Protein AF-A0A968MJ07-F1 (afdb_monomer)

Mean predicted aligned error: 13.24 Å

Sequence (110 aa):
MKRTLLSLWIAFIFGSLYGQQTGSVIMENIQAPSLTKNIIGEPEFQPLAVYLPPSYFNNPAKKYPVIYFLPGYEDTIAAYTKGYINGYFSKINEFKYNSRPVKGSNYGYC

Solvent-accessible surface area (backbone atoms only — not comparable to full-atom values): 7671 Å² total; per-residue (Å²): 115,75,70,64,55,52,53,56,54,53,56,56,62,65,67,70,75,75,75,80,75,63,58,48,76,49,80,46,73,43,82,38,77,90,28,62,85,37,90,89,61,57,66,39,57,42,78,44,78,46,82,40,59,59,56,50,84,83,36,79,86,64,84,75,91,86,82,89,81,79,75,61,90,93,56,55,73,64,74,78,74,45,87,83,64,88,87,64,84,76,80,68,83,76,72,79,71,78,68,66,77,64,89,80,68,85,74,71,88,126

Nearest PDB structures (foldseek):
  5lks-assembly1_Sa  TM=3.880E-01  e=8.547E+00  Homo sapiens

Foldseek 3Di:
DVVVVVVVVVVVVVVPPPPPQDKDKDKDWDAQVVCVPPPVPDDRTHIDIDIGGSCPVVCVVDDDDDDDDDDDVPDDPCNPRPPPDPPDDDDDPDPPPPPPPPVPPPDDDD

Secondary structure (DSSP, 8-state):
-HHHHHHHHHHHHHHTT------EEEEEEEE-GGGTT-TT---SEEEEEEEE-TTTTT-TT-------PPPPTT--THHHHS--STT-----S---------TT------

Structure (mmCIF, N/CA/C/O backbone):
data_AF-A0A968MJ07-F1
#
_entry.id   AF-A0A968MJ07-F1
#
loop_
_atom_site.group_PDB
_atom_site.id
_atom_site.type_symbol
_atom_site.label_atom_id
_atom_site.label_alt_id
_atom_site.label_comp_id
_atom_site.label_asym_id
_atom_site.label_entity_id
_atom_site.label_seq_id
_atom_site.pdbx_PDB_ins_code
_atom_site.Cartn_x
_atom_site.Cartn_y
_atom_site.Cartn_z
_atom_site.occupancy
_atom_site.B_iso_or_equiv
_atom_site.auth_seq_id
_atom_site.auth_comp_id
_atom_site.auth_asym_id
_atom_site.auth_atom_id
_atom_site.pdbx_PDB_model_num
ATOM 1 N N . MET A 1 1 ? 53.443 8.768 -16.274 1.00 61.53 1 MET A N 1
ATOM 2 C CA . MET A 1 1 ? 52.290 9.697 -16.188 1.00 61.53 1 MET A CA 1
ATOM 3 C C . MET A 1 1 ? 51.086 9.259 -17.030 1.00 61.53 1 MET A C 1
ATOM 5 O O . MET A 1 1 ? 49.981 9.298 -16.520 1.00 61.53 1 MET A O 1
ATOM 9 N N . LYS A 1 2 ? 51.241 8.769 -18.273 1.00 54.44 2 LYS A N 1
ATOM 10 C CA . LYS A 1 2 ? 50.087 8.345 -19.106 1.00 54.44 2 LYS A CA 1
ATOM 11 C C . LYS A 1 2 ? 49.339 7.095 -18.589 1.00 54.44 2 LYS A C 1
ATOM 13 O O . LYS A 1 2 ? 48.127 7.014 -18.715 1.00 54.44 2 LYS A O 1
ATOM 18 N N . ARG A 1 3 ? 50.046 6.145 -17.956 1.00 59.28 3 ARG A N 1
ATOM 19 C CA . ARG A 1 3 ? 49.453 4.900 -17.417 1.00 59.28 3 ARG A CA 1
ATOM 20 C C . ARG A 1 3 ? 48.655 5.115 -16.126 1.00 59.28 3 ARG A C 1
ATOM 22 O O . ARG A 1 3 ? 47.672 4.426 -15.923 1.00 59.28 3 ARG A O 1
ATOM 29 N N . THR A 1 4 ? 49.036 6.090 -15.297 1.00 67.81 4 THR A N 1
ATOM 30 C CA . THR A 1 4 ? 48.316 6.440 -14.058 1.00 67.81 4 THR A CA 1
ATOM 31 C C . THR A 1 4 ? 47.044 7.245 -14.333 1.00 67.81 4 THR A C 1
ATOM 33 O O . THR A 1 4 ? 46.066 7.106 -13.610 1.00 67.81 4 THR A O 1
ATOM 36 N N . LEU A 1 5 ? 47.025 8.033 -15.415 1.00 65.44 5 LEU A N 1
ATOM 37 C CA . LEU A 1 5 ? 45.812 8.696 -15.905 1.00 65.44 5 LEU A CA 1
ATOM 38 C C . LEU A 1 5 ? 44.776 7.691 -16.434 1.00 65.44 5 LEU A C 1
ATOM 40 O O . LEU A 1 5 ? 43.587 7.869 -16.194 1.00 65.44 5 LEU A O 1
ATOM 44 N N . LEU A 1 6 ? 45.213 6.611 -17.092 1.00 69.50 6 LEU A N 1
ATOM 45 C CA . LEU A 1 6 ? 44.311 5.575 -17.612 1.00 69.50 6 LEU A CA 1
ATOM 46 C C . LEU A 1 6 ? 43.588 4.810 -16.487 1.00 69.50 6 LEU A C 1
ATOM 48 O O . LEU A 1 6 ? 42.401 4.516 -16.604 1.00 69.50 6 LEU A O 1
ATOM 52 N N . SER A 1 7 ? 44.273 4.543 -15.370 1.00 72.25 7 SER A N 1
ATOM 53 C CA . SER A 1 7 ? 43.695 3.864 -14.201 1.00 72.25 7 SER A CA 1
ATOM 54 C C . SER A 1 7 ? 42.574 4.668 -13.536 1.00 72.25 7 SER A C 1
ATOM 56 O O . SER A 1 7 ? 41.574 4.096 -13.109 1.00 72.25 7 SER A O 1
ATOM 58 N N . LEU A 1 8 ? 42.725 5.996 -13.466 1.00 72.50 8 LEU A N 1
ATOM 59 C CA . LEU A 1 8 ? 41.722 6.896 -12.886 1.00 72.50 8 LEU A CA 1
ATOM 60 C C . LEU A 1 8 ? 40.452 6.971 -13.741 1.00 72.50 8 LEU A C 1
ATOM 62 O O . LEU A 1 8 ? 39.351 6.994 -13.199 1.00 72.50 8 LEU A O 1
ATOM 66 N N . TRP A 1 9 ? 40.591 6.931 -15.067 1.00 72.06 9 TRP A N 1
ATOM 67 C CA . TRP A 1 9 ? 39.450 6.873 -15.983 1.00 72.06 9 TRP A CA 1
ATOM 68 C C . TRP A 1 9 ? 38.671 5.559 -15.872 1.00 72.06 9 TRP A C 1
ATOM 70 O O . TRP A 1 9 ? 37.443 5.575 -15.854 1.00 72.06 9 TRP A O 1
ATOM 80 N N . ILE A 1 10 ? 39.366 4.428 -15.728 1.00 75.69 10 ILE A N 1
ATOM 81 C CA . ILE A 1 10 ? 38.719 3.123 -15.529 1.00 75.69 10 ILE A CA 1
ATOM 82 C C . ILE A 1 10 ? 37.944 3.106 -14.201 1.00 75.69 10 ILE A C 1
ATOM 84 O O . ILE A 1 10 ? 36.776 2.727 -14.186 1.00 75.69 10 ILE A O 1
ATOM 88 N N . ALA A 1 11 ? 38.532 3.588 -13.101 1.00 73.00 11 ALA A N 1
ATOM 89 C CA . ALA A 1 11 ? 37.850 3.642 -11.803 1.00 73.00 11 ALA A CA 1
ATOM 90 C C . ALA A 1 11 ? 36.590 4.533 -11.815 1.00 73.00 11 ALA A C 1
ATOM 92 O O . ALA A 1 11 ? 35.597 4.202 -11.169 1.00 73.00 11 ALA A O 1
ATOM 93 N N . PHE A 1 12 ? 36.601 5.626 -12.585 1.00 68.75 12 PHE A N 1
ATOM 94 C CA . PHE A 1 12 ? 35.445 6.514 -12.721 1.00 6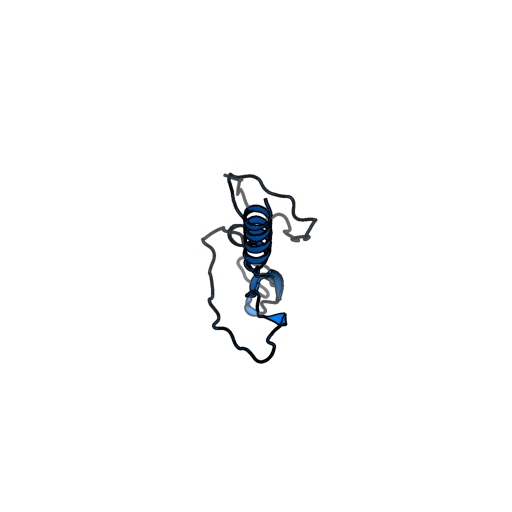8.75 12 PHE A CA 1
ATOM 95 C C . PHE A 1 12 ? 34.292 5.865 -13.508 1.00 68.75 12 PHE A C 1
ATOM 97 O O . PHE A 1 12 ? 33.133 6.017 -13.133 1.00 68.75 12 PHE A O 1
ATOM 104 N N . ILE A 1 13 ? 34.597 5.076 -14.545 1.00 68.31 13 ILE A N 1
ATOM 105 C CA . ILE A 1 13 ? 33.589 4.371 -15.359 1.00 68.31 13 ILE A CA 1
ATOM 106 C C . ILE A 1 13 ? 32.910 3.238 -14.566 1.00 68.31 13 ILE A C 1
ATOM 108 O O . ILE A 1 13 ? 31.705 3.027 -14.700 1.00 68.31 13 ILE A O 1
ATOM 112 N N . PHE A 1 14 ? 33.646 2.531 -13.703 1.00 62.06 14 PHE A N 1
ATOM 113 C CA . PHE A 1 14 ? 33.083 1.441 -12.892 1.00 62.06 14 PHE A CA 1
ATOM 114 C C . PHE A 1 14 ? 32.226 1.920 -11.705 1.00 62.06 14 PHE A C 1
ATOM 116 O O . PHE A 1 14 ? 31.356 1.178 -11.250 1.00 62.06 14 PHE A O 1
ATOM 123 N N . GLY A 1 15 ? 32.423 3.150 -11.215 1.00 61.47 15 GLY A N 1
ATOM 124 C CA . GLY A 1 15 ? 31.653 3.696 -10.090 1.00 61.47 15 GLY A CA 1
ATOM 125 C C . GLY A 1 15 ? 30.200 4.060 -10.422 1.00 61.47 15 GLY A C 1
ATOM 126 O O . GLY A 1 15 ? 29.365 4.119 -9.524 1.00 61.47 15 GLY A O 1
ATOM 127 N N . SER A 1 16 ? 29.868 4.280 -11.698 1.00 59.34 16 SER A N 1
ATOM 128 C CA . SER A 1 16 ? 28.549 4.790 -12.111 1.00 59.34 16 SER A CA 1
ATOM 129 C C . SER A 1 16 ? 27.485 3.713 -12.368 1.00 59.34 16 SER A C 1
ATOM 131 O O . SER A 1 16 ? 26.340 4.058 -12.645 1.00 59.34 16 SER A O 1
ATOM 133 N N . LEU A 1 17 ? 27.826 2.421 -12.289 1.00 58.56 17 LEU A N 1
ATOM 134 C CA . LEU A 1 17 ? 26.930 1.328 -12.709 1.00 58.56 17 LEU A CA 1
ATOM 135 C C . LEU A 1 17 ? 26.111 0.680 -11.584 1.00 58.56 17 LEU A C 1
ATOM 137 O O . LEU A 1 17 ? 25.284 -0.186 -11.859 1.00 58.56 17 LEU A O 1
ATOM 141 N N . TYR A 1 18 ? 26.267 1.122 -10.337 1.00 60.34 18 TYR A N 1
ATOM 142 C CA . TYR A 1 18 ? 25.515 0.587 -9.197 1.00 60.34 18 TYR A CA 1
ATOM 143 C C . TYR A 1 18 ? 24.531 1.614 -8.632 1.00 60.34 18 TYR A C 1
ATOM 145 O O . TYR A 1 18 ? 24.551 1.943 -7.449 1.00 60.34 18 TYR A O 1
ATOM 153 N N . GLY A 1 19 ? 23.646 2.135 -9.483 1.00 61.84 19 GLY A N 1
ATOM 154 C CA . GLY A 1 19 ? 22.452 2.826 -9.003 1.00 61.84 19 GLY A CA 1
ATOM 155 C C . GLY A 1 19 ? 21.481 1.802 -8.416 1.00 61.84 19 GLY A C 1
ATOM 156 O O . GLY A 1 19 ? 20.867 1.040 -9.162 1.00 61.84 19 GLY A O 1
ATOM 157 N N . GLN A 1 20 ? 21.344 1.754 -7.090 1.00 66.62 20 GLN A N 1
ATOM 158 C CA . GLN A 1 20 ? 20.357 0.891 -6.445 1.00 66.62 20 GLN A CA 1
ATOM 159 C C . GLN A 1 20 ? 18.958 1.418 -6.787 1.00 66.62 20 GLN A C 1
ATOM 161 O O . GLN A 1 20 ? 18.562 2.491 -6.338 1.00 66.62 20 GLN A O 1
ATOM 166 N N . GLN A 1 21 ? 18.219 0.693 -7.630 1.00 73.88 21 GLN A N 1
ATOM 167 C CA . GLN A 1 21 ? 16.844 1.061 -7.948 1.00 73.88 21 GLN A CA 1
ATOM 168 C C . GLN A 1 21 ? 15.993 0.892 -6.685 1.00 73.88 21 GLN A C 1
ATOM 170 O O . GLN A 1 21 ? 15.960 -0.189 -6.093 1.00 73.88 21 GLN A O 1
ATOM 175 N N . THR A 1 22 ? 15.319 1.956 -6.257 1.00 82.56 22 THR A N 1
ATOM 176 C CA . THR A 1 22 ? 14.454 1.944 -5.076 1.00 82.56 22 THR A CA 1
ATOM 177 C C . THR A 1 22 ? 13.016 1.632 -5.473 1.00 82.56 22 THR A C 1
ATOM 179 O O . THR A 1 22 ? 12.530 2.049 -6.523 1.00 82.56 22 THR A O 1
ATOM 182 N N . GLY A 1 23 ? 12.336 0.837 -4.647 1.00 85.94 23 GLY A N 1
ATOM 183 C CA . GLY A 1 23 ? 10.897 0.637 -4.794 1.00 85.94 23 GLY A CA 1
ATOM 184 C C . GLY A 1 23 ? 10.125 1.866 -4.323 1.00 85.94 23 GLY A C 1
ATOM 185 O O . GLY A 1 23 ? 10.699 2.811 -3.781 1.00 85.94 23 GLY A O 1
ATOM 186 N N . SER A 1 24 ? 8.814 1.853 -4.512 1.00 86.06 24 SER A N 1
ATOM 187 C CA . SER A 1 24 ? 7.923 2.935 -4.080 1.00 86.06 24 SER A CA 1
ATOM 188 C C . SER A 1 24 ? 6.848 2.386 -3.155 1.00 86.06 24 SER A C 1
ATOM 190 O O . SER A 1 24 ? 6.416 1.255 -3.330 1.00 86.06 24 SER A O 1
ATOM 192 N N . VAL A 1 25 ? 6.401 3.174 -2.181 1.00 86.38 25 VAL A N 1
ATOM 193 C CA . VAL A 1 25 ? 5.244 2.831 -1.345 1.00 86.38 25 VAL A CA 1
ATOM 194 C C . VAL A 1 25 ? 4.107 3.773 -1.704 1.00 86.38 25 VAL A C 1
ATOM 196 O O . VAL A 1 25 ? 4.291 4.990 -1.683 1.00 86.38 25 VAL A O 1
ATOM 199 N N . ILE A 1 26 ? 2.948 3.211 -2.031 1.00 85.31 26 ILE A N 1
ATOM 200 C CA . ILE A 1 26 ? 1.702 3.963 -2.195 1.00 85.31 26 ILE A CA 1
ATOM 201 C C . ILE A 1 26 ? 0.835 3.781 -0.951 1.00 85.31 26 ILE A C 1
ATOM 203 O O . ILE A 1 26 ? 0.811 2.699 -0.363 1.00 85.31 26 ILE A O 1
ATOM 207 N N . MET A 1 27 ? 0.152 4.851 -0.553 1.00 82.94 27 MET A N 1
ATOM 208 C CA . MET A 1 27 ? -0.790 4.870 0.563 1.00 82.94 27 MET A CA 1
ATOM 209 C C . MET A 1 27 ? -2.180 5.141 0.004 1.00 82.94 27 MET A C 1
ATOM 211 O O . MET A 1 27 ? -2.388 6.16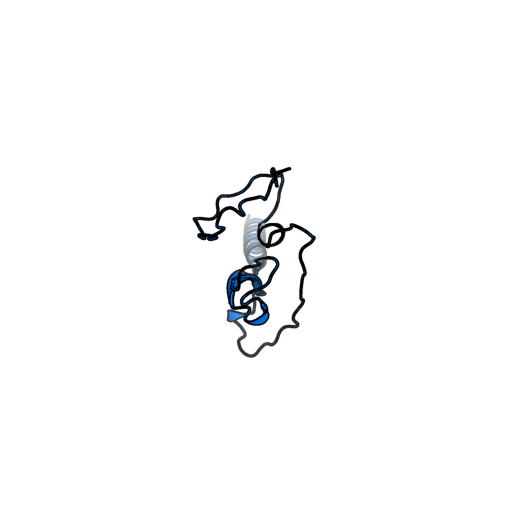0 -0.648 1.00 82.94 27 MET A O 1
ATOM 215 N N . GLU A 1 28 ? -3.114 4.246 0.284 1.00 83.56 28 GLU A N 1
ATOM 216 C CA . GLU A 1 28 ? -4.500 4.323 -0.161 1.00 83.56 28 GLU A CA 1
ATOM 217 C C . GLU A 1 28 ? -5.442 4.282 1.039 1.00 83.56 28 GLU A C 1
ATOM 219 O O . GLU A 1 28 ? -5.092 3.783 2.109 1.00 83.56 28 GLU A O 1
ATOM 224 N N . ASN A 1 29 ? -6.652 4.801 0.861 1.00 85.12 29 ASN A N 1
ATOM 225 C CA . ASN A 1 29 ? -7.732 4.644 1.827 1.00 85.12 29 ASN A CA 1
ATOM 226 C C . ASN A 1 29 ? -8.886 3.921 1.134 1.00 85.12 29 ASN A C 1
ATOM 228 O O . ASN A 1 29 ? -9.621 4.522 0.348 1.00 85.12 29 ASN A O 1
ATOM 232 N N . ILE A 1 30 ? -8.999 2.618 1.373 1.00 90.88 30 ILE A N 1
ATOM 233 C CA . ILE A 1 30 ? -9.921 1.743 0.650 1.00 90.88 30 ILE A CA 1
ATOM 234 C C . ILE A 1 30 ? -11.267 1.672 1.365 1.00 90.88 30 ILE A C 1
ATOM 236 O O . ILE A 1 30 ? -11.328 1.611 2.591 1.00 90.88 30 ILE A O 1
ATOM 240 N N . GLN A 1 31 ? -12.360 1.648 0.604 1.00 94.12 31 GLN A N 1
ATOM 241 C CA . GLN A 1 31 ? -13.668 1.348 1.177 1.00 94.12 31 GLN A CA 1
ATOM 242 C C . GLN A 1 31 ? -13.727 -0.137 1.558 1.00 94.12 31 GLN A C 1
ATOM 244 O O . GLN A 1 31 ? -13.403 -1.011 0.753 1.00 94.12 31 GLN A O 1
ATOM 249 N N . ALA A 1 32 ? -14.183 -0.415 2.774 1.00 93.88 32 ALA A N 1
ATOM 250 C CA . ALA A 1 32 ? -14.414 -1.734 3.341 1.00 93.88 32 ALA A CA 1
ATOM 251 C C . ALA A 1 32 ? -15.911 -1.881 3.683 1.00 93.88 32 ALA A C 1
ATOM 253 O O . ALA A 1 32 ? -16.303 -1.696 4.837 1.00 93.88 32 ALA A O 1
ATOM 254 N N . PRO A 1 33 ? -16.770 -2.239 2.705 1.00 93.94 33 PRO A N 1
ATOM 255 C CA . PRO A 1 33 ? -18.223 -2.326 2.904 1.00 93.94 33 PRO A CA 1
ATOM 256 C C . PRO A 1 33 ? -18.648 -3.295 4.015 1.00 93.94 33 PRO A C 1
ATOM 258 O O . PRO A 1 33 ? -19.711 -3.152 4.610 1.00 93.94 33 PRO A O 1
ATOM 261 N N . SER A 1 34 ? -17.809 -4.283 4.336 1.00 94.50 34 SER A N 1
ATOM 262 C CA . SER A 1 34 ? -18.042 -5.205 5.451 1.00 94.50 34 SER A CA 1
ATOM 263 C C . SER A 1 34 ? -18.010 -4.530 6.827 1.00 94.50 34 SER A C 1
ATOM 265 O O . SER A 1 34 ? -18.473 -5.124 7.795 1.00 94.50 34 SER A O 1
ATOM 267 N N . LEU A 1 35 ? -17.462 -3.314 6.931 1.00 93.50 35 LEU A N 1
ATOM 268 C CA . LEU A 1 35 ? -17.398 -2.531 8.168 1.00 93.50 35 LEU A CA 1
ATOM 269 C C . LEU A 1 35 ? -18.551 -1.526 8.303 1.00 93.50 35 LEU A C 1
ATOM 271 O O . LEU A 1 35 ? -18.647 -0.832 9.318 1.00 93.50 35 LEU A O 1
ATOM 275 N N . THR A 1 36 ? -19.459 -1.448 7.325 1.00 93.25 36 THR A N 1
ATOM 276 C CA . THR A 1 36 ? -20.631 -0.573 7.416 1.00 93.25 36 THR A CA 1
ATOM 277 C C . THR A 1 36 ? -21.455 -0.921 8.658 1.00 93.25 36 THR A C 1
ATOM 279 O O . THR A 1 36 ? -21.924 -2.046 8.818 1.00 93.25 36 THR A O 1
ATOM 282 N N . LYS A 1 37 ? -21.663 0.072 9.535 1.00 90.56 37 LYS A N 1
ATOM 283 C CA . LYS A 1 37 ? -22.375 -0.078 10.821 1.00 90.56 37 LYS A CA 1
ATOM 284 C C . LYS A 1 37 ? -21.754 -1.132 11.752 1.00 90.56 37 LYS A C 1
ATOM 286 O O . LYS A 1 37 ? -22.475 -1.753 12.533 1.00 90.56 37 LYS A O 1
ATOM 291 N N . ASN A 1 38 ? -20.434 -1.319 11.696 1.00 88.62 38 ASN A N 1
ATOM 292 C CA . ASN A 1 38 ? -19.737 -2.155 12.667 1.00 88.62 38 ASN A CA 1
ATOM 293 C C . ASN A 1 38 ? -20.023 -1.674 14.106 1.00 88.62 38 ASN A C 1
ATOM 295 O O . ASN A 1 38 ? -19.873 -0.493 14.416 1.00 88.62 38 ASN A O 1
ATOM 299 N N . ILE A 1 39 ? -20.398 -2.604 14.988 1.00 93.38 39 ILE A N 1
ATOM 300 C CA . ILE A 1 39 ? -20.773 -2.349 16.390 1.00 93.38 39 ILE A CA 1
ATOM 301 C C . ILE A 1 39 ? -19.590 -1.785 17.191 1.00 93.38 39 ILE A C 1
ATOM 303 O O . ILE A 1 39 ? -19.787 -0.980 18.097 1.00 93.38 39 ILE A O 1
ATOM 307 N N . ILE A 1 40 ? -18.364 -2.174 16.831 1.00 90.62 40 ILE A N 1
ATOM 308 C CA . ILE A 1 40 ? -17.127 -1.693 17.469 1.00 90.62 40 ILE A CA 1
ATOM 309 C C . ILE A 1 40 ? -16.796 -0.254 17.027 1.00 90.62 40 ILE A C 1
ATOM 311 O O . ILE A 1 40 ? -16.033 0.444 17.687 1.00 90.62 40 ILE A O 1
ATOM 315 N N . GLY A 1 41 ? -17.415 0.228 15.944 1.00 87.38 41 GLY A N 1
ATOM 316 C CA . GLY A 1 41 ? -17.207 1.581 15.434 1.00 87.38 41 GLY A CA 1
ATOM 317 C C . GLY A 1 41 ? -15.989 1.735 14.525 1.00 87.38 41 GLY A C 1
ATOM 318 O O . GLY A 1 41 ? -15.578 2.869 14.279 1.00 87.38 41 GLY A O 1
ATOM 319 N N . GLU A 1 42 ? -15.430 0.634 14.007 1.00 87.62 42 GLU A N 1
ATOM 320 C CA . GLU A 1 42 ? -14.351 0.722 13.016 1.00 87.62 42 GLU A CA 1
ATOM 321 C C . GLU A 1 42 ? -14.799 1.506 11.775 1.00 87.62 42 GLU A C 1
ATOM 323 O O . GLU A 1 42 ? -15.921 1.302 11.293 1.00 87.62 42 GLU A O 1
ATOM 328 N N . PRO A 1 43 ? -13.942 2.384 11.227 1.00 87.06 43 PRO A N 1
ATOM 329 C CA . PRO A 1 43 ? -14.272 3.145 10.033 1.00 87.06 43 PRO A CA 1
ATOM 330 C C . PRO A 1 43 ? -14.571 2.251 8.821 1.00 87.06 43 PRO A C 1
ATOM 332 O O . PRO A 1 43 ? -13.891 1.259 8.574 1.00 87.06 43 PRO A O 1
ATOM 335 N N . GLU A 1 44 ? -15.536 2.656 7.992 1.00 91.50 44 GLU A N 1
ATOM 336 C CA . GLU A 1 44 ? -15.808 1.990 6.706 1.00 91.50 44 GLU A CA 1
ATOM 337 C C . GLU A 1 44 ? -14.666 2.183 5.695 1.00 91.50 44 GLU A C 1
ATOM 339 O O . GLU A 1 44 ? -14.564 1.439 4.731 1.00 91.50 44 GLU A O 1
ATOM 344 N N . PHE A 1 45 ? -13.784 3.159 5.908 1.00 88.69 45 PHE A N 1
ATOM 345 C CA . PHE A 1 45 ? -12.596 3.358 5.086 1.00 88.69 45 PHE A CA 1
ATOM 346 C C . PHE A 1 45 ? -11.351 2.970 5.868 1.00 88.69 45 PHE A C 1
ATOM 348 O O . PHE A 1 45 ? -11.120 3.496 6.957 1.00 88.69 45 PHE A O 1
ATOM 355 N N . GLN A 1 46 ? -10.567 2.062 5.303 1.00 88.50 46 GLN A N 1
ATOM 356 C CA . GLN A 1 46 ? -9.389 1.495 5.938 1.00 88.50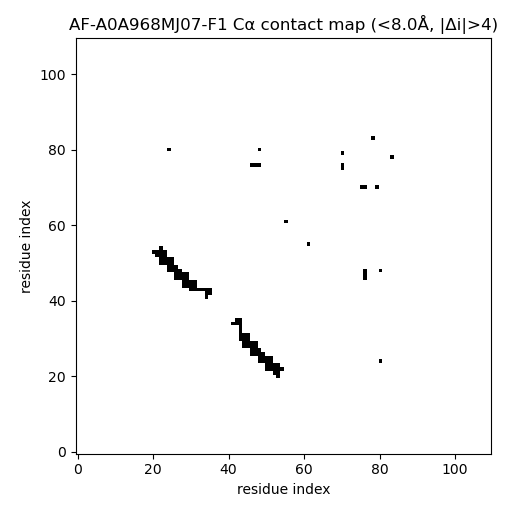 46 GLN A CA 1
ATOM 357 C C . GLN A 1 46 ? -8.129 1.931 5.186 1.00 88.50 46 GLN A C 1
ATOM 359 O O . GLN A 1 46 ? -8.087 1.840 3.954 1.00 88.50 46 GLN A O 1
ATOM 364 N N . PRO A 1 47 ? -7.088 2.396 5.891 1.00 85.25 47 PRO A N 1
ATOM 365 C CA . PRO A 1 47 ? -5.835 2.735 5.243 1.00 85.25 47 PRO A CA 1
ATOM 366 C C . PRO A 1 47 ? -5.138 1.457 4.740 1.00 85.25 47 PRO A C 1
ATOM 368 O O . PRO A 1 47 ? -5.253 0.390 5.340 1.00 85.25 47 PRO A O 1
ATOM 371 N N . LEU A 1 48 ? -4.398 1.564 3.639 1.00 86.75 48 LEU A N 1
ATOM 372 C CA . LEU A 1 48 ? -3.632 0.481 3.024 1.00 86.75 48 LEU A CA 1
ATOM 373 C C . LEU A 1 48 ? -2.299 1.030 2.510 1.00 86.75 48 LEU A C 1
ATOM 375 O O . LEU A 1 48 ? -2.264 2.077 1.870 1.00 86.75 48 LEU A O 1
ATOM 379 N N . ALA A 1 49 ? -1.211 0.298 2.738 1.00 87.75 49 ALA A N 1
ATOM 380 C CA . ALA A 1 49 ? 0.062 0.546 2.074 1.00 87.75 49 ALA A CA 1
ATOM 381 C C . ALA A 1 49 ? 0.390 -0.568 1.090 1.00 87.75 49 ALA A C 1
ATOM 383 O O . ALA A 1 49 ? 0.229 -1.747 1.409 1.00 87.75 49 ALA A O 1
ATOM 384 N N . VAL A 1 50 ? 0.919 -0.200 -0.075 1.00 91.94 50 VAL A N 1
ATOM 385 C CA . VAL A 1 50 ? 1.401 -1.161 -1.071 1.00 91.94 50 VAL A CA 1
ATOM 386 C C . VAL A 1 50 ? 2.817 -0.788 -1.486 1.00 91.94 50 VAL A C 1
ATOM 388 O O . VAL A 1 50 ? 3.064 0.304 -1.994 1.00 91.94 50 VAL A O 1
ATOM 391 N N . TYR A 1 51 ? 3.756 -1.710 -1.280 1.00 92.00 51 TYR A N 1
ATOM 392 C CA . TYR A 1 51 ? 5.101 -1.599 -1.831 1.00 92.00 51 TYR A CA 1
ATOM 393 C C . TYR A 1 51 ? 5.119 -2.079 -3.285 1.00 92.00 51 TYR A C 1
ATOM 395 O O . TYR A 1 51 ? 4.685 -3.187 -3.600 1.00 92.00 51 TYR A O 1
ATOM 403 N N . LEU A 1 52 ? 5.676 -1.252 -4.161 1.00 92.88 52 LEU A N 1
ATOM 404 C CA . LEU A 1 52 ? 5.889 -1.522 -5.571 1.00 92.88 52 LEU A CA 1
ATOM 405 C C . LEU A 1 52 ? 7.392 -1.700 -5.819 1.00 92.88 52 LEU A C 1
ATOM 407 O O . LEU A 1 52 ? 8.177 -0.798 -5.504 1.00 92.88 52 LEU A O 1
ATOM 411 N N . PRO A 1 53 ? 7.827 -2.835 -6.393 1.00 93.06 53 PRO A N 1
ATOM 412 C CA . PRO A 1 53 ? 9.233 -3.042 -6.702 1.00 93.06 53 PRO A CA 1
ATOM 413 C C . PRO A 1 53 ? 9.709 -2.04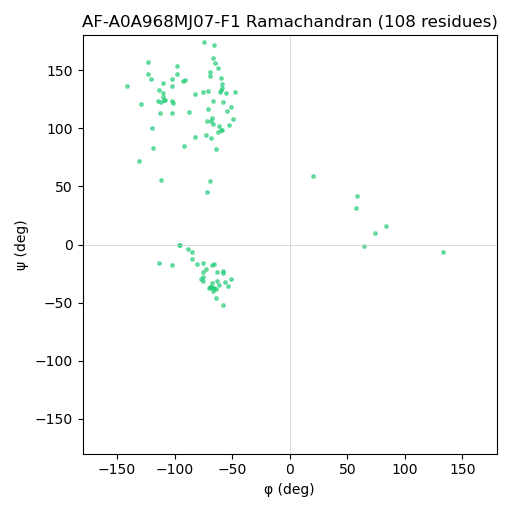1 -7.768 1.00 93.06 53 PRO A C 1
ATOM 415 O O . PRO A 1 53 ? 8.908 -1.605 -8.597 1.00 93.06 53 PRO A O 1
ATOM 418 N N . PRO A 1 54 ? 11.018 -1.738 -7.846 1.00 91.88 54 PRO A N 1
ATOM 419 C CA . PRO A 1 54 ? 11.536 -0.698 -8.746 1.00 91.88 54 PRO A CA 1
ATOM 420 C C . PRO A 1 54 ? 11.211 -0.912 -10.234 1.00 91.88 54 PRO A C 1
ATOM 422 O O . PRO A 1 54 ? 11.186 0.019 -11.032 1.00 91.88 54 PRO A O 1
ATOM 425 N N . SER A 1 55 ? 10.944 -2.161 -10.621 1.00 93.06 55 SER A N 1
ATOM 426 C CA . SER A 1 55 ? 10.611 -2.541 -11.994 1.00 93.06 55 SER A CA 1
ATOM 427 C C . SER A 1 55 ? 9.129 -2.378 -12.361 1.00 93.06 55 SER A C 1
ATOM 429 O O . SER A 1 55 ? 8.813 -2.562 -13.537 1.00 93.06 55 SER A O 1
ATOM 431 N N . TYR A 1 56 ? 8.250 -2.048 -11.402 1.00 94.62 56 TYR A N 1
ATOM 432 C CA . TYR A 1 56 ? 6.787 -2.119 -11.539 1.00 94.62 56 TYR A CA 1
ATOM 433 C C . TYR A 1 56 ? 6.248 -1.277 -12.703 1.00 94.62 56 TYR A C 1
ATOM 435 O O . TYR A 1 56 ? 5.557 -1.802 -13.571 1.00 94.62 56 TYR A O 1
ATOM 443 N N . PHE A 1 57 ? 6.620 0.004 -12.777 1.00 92.19 57 PHE A N 1
ATOM 444 C CA . PHE A 1 57 ? 6.141 0.905 -13.834 1.00 92.19 57 PHE A CA 1
ATOM 445 C C . PHE A 1 57 ? 6.817 0.666 -15.190 1.00 92.19 57 PHE A C 1
ATOM 447 O O . PHE A 1 57 ? 6.209 0.885 -16.233 1.00 92.19 57 PHE A O 1
ATOM 454 N N . ASN A 1 58 ? 8.058 0.174 -15.184 1.00 92.94 58 ASN A N 1
ATOM 455 C CA . ASN A 1 58 ? 8.852 -0.010 -16.401 1.00 92.94 58 ASN A CA 1
ATOM 456 C C . ASN A 1 58 ? 8.565 -1.341 -17.113 1.00 92.94 58 ASN A C 1
ATOM 458 O O . ASN A 1 58 ? 8.991 -1.526 -18.248 1.00 92.94 58 ASN A O 1
ATOM 462 N N . ASN A 1 59 ? 7.865 -2.278 -16.463 1.00 94.56 59 ASN A N 1
ATOM 463 C CA . ASN A 1 59 ? 7.544 -3.590 -17.026 1.00 94.56 59 ASN A CA 1
ATOM 464 C C . ASN A 1 59 ? 6.049 -3.915 -16.852 1.00 94.56 59 ASN A C 1
ATOM 466 O O . ASN A 1 59 ? 5.712 -4.806 -16.073 1.00 94.56 59 ASN A O 1
ATOM 470 N N . PRO A 1 60 ? 5.137 -3.253 -17.590 1.00 93.25 60 PRO A N 1
ATOM 471 C CA . PRO A 1 60 ? 3.689 -3.375 -17.372 1.00 93.25 60 PRO A CA 1
ATOM 472 C C . PRO A 1 60 ? 3.128 -4.790 -17.607 1.00 93.25 60 PRO A C 1
ATOM 474 O O . PRO A 1 60 ? 2.095 -5.153 -17.049 1.00 93.25 60 PRO A O 1
ATOM 477 N N . ALA A 1 61 ? 3.809 -5.616 -18.409 1.00 97.00 61 ALA A N 1
ATOM 478 C CA . ALA A 1 61 ? 3.431 -7.014 -18.632 1.00 97.00 61 ALA A CA 1
ATOM 479 C C . ALA A 1 61 ? 3.889 -7.958 -17.503 1.00 97.00 61 ALA A C 1
ATOM 481 O O . ALA A 1 61 ? 3.394 -9.083 -17.397 1.00 97.00 61 ALA A O 1
ATOM 482 N N . LYS A 1 62 ? 4.836 -7.530 -16.658 1.00 97.12 62 LYS A N 1
ATOM 483 C CA . LYS A 1 62 ? 5.392 -8.363 -15.591 1.00 97.12 62 LYS A CA 1
ATOM 484 C C . LYS A 1 62 ? 4.395 -8.471 -14.438 1.00 97.12 62 LYS A C 1
ATOM 486 O O . LYS A 1 62 ? 3.864 -7.476 -13.955 1.00 97.12 62 LYS A O 1
ATOM 491 N N . LYS A 1 63 ? 4.156 -9.69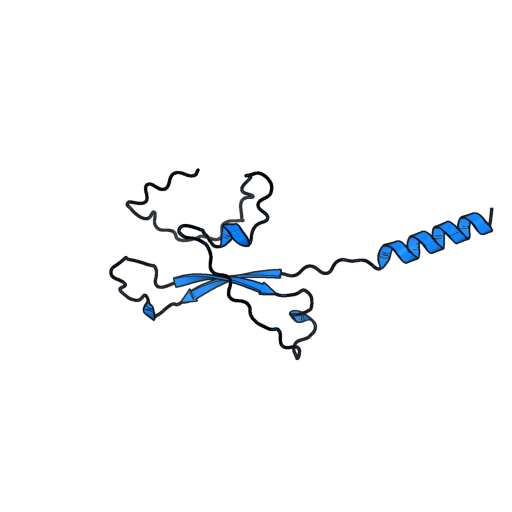9 -13.979 1.00 97.38 63 LYS A N 1
ATOM 492 C CA . LYS A 1 63 ? 3.375 -9.985 -12.770 1.00 97.38 63 LYS A CA 1
ATOM 493 C C . LYS A 1 63 ? 4.318 -10.222 -11.596 1.00 97.38 63 LYS A C 1
ATOM 495 O O . LYS A 1 63 ? 5.411 -10.759 -11.772 1.00 97.38 63 LYS A O 1
ATOM 500 N N . TYR A 1 64 ? 3.882 -9.817 -10.411 1.00 96.88 64 TYR A N 1
ATOM 501 C CA . TYR A 1 64 ? 4.629 -9.962 -9.167 1.00 96.88 64 TYR A CA 1
ATOM 502 C C . TYR A 1 64 ? 3.804 -10.805 -8.188 1.00 96.88 64 TYR A C 1
ATOM 504 O O . TYR A 1 64 ? 2.578 -10.665 -8.177 1.00 96.88 64 TYR A O 1
ATOM 512 N N . PRO A 1 65 ? 4.430 -11.681 -7.383 1.00 97.69 65 PRO A N 1
ATOM 513 C CA . PRO A 1 65 ? 3.739 -12.303 -6.261 1.00 97.69 65 PRO A CA 1
ATOM 514 C C . PRO A 1 65 ? 3.311 -11.230 -5.252 1.00 97.69 65 PRO A C 1
ATOM 516 O O . PRO A 1 65 ? 3.963 -10.191 -5.126 1.00 97.69 65 PRO A O 1
ATOM 519 N N . VAL A 1 66 ? 2.228 -11.497 -4.525 1.00 97.12 66 VAL A N 1
ATOM 520 C CA . VAL A 1 66 ? 1.691 -10.591 -3.504 1.00 97.12 66 VAL A CA 1
ATOM 521 C C . VAL A 1 66 ? 1.915 -11.208 -2.132 1.00 97.12 66 VAL A C 1
ATOM 523 O O . VAL A 1 66 ? 1.579 -12.369 -1.907 1.00 97.12 66 VAL A O 1
ATOM 526 N N . ILE A 1 67 ? 2.477 -10.418 -1.220 1.00 95.19 67 ILE A N 1
ATOM 527 C CA . ILE A 1 67 ? 2.637 -10.776 0.188 1.00 95.19 67 ILE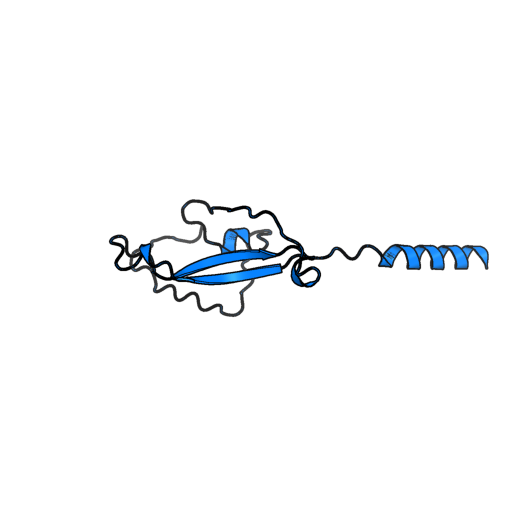 A CA 1
ATOM 528 C C . ILE A 1 67 ? 1.709 -9.868 0.988 1.00 95.19 67 ILE A C 1
ATOM 530 O O . ILE A 1 67 ? 1.828 -8.646 0.917 1.00 95.19 67 ILE A O 1
ATOM 534 N N . TYR A 1 68 ? 0.801 -10.470 1.752 1.00 94.69 68 TYR A N 1
ATOM 535 C CA . TYR A 1 68 ? -0.017 -9.749 2.719 1.00 94.69 68 TYR A CA 1
ATOM 536 C C . TYR A 1 68 ? 0.736 -9.675 4.039 1.00 94.69 68 TYR A C 1
ATOM 538 O O . TYR A 1 68 ? 0.993 -10.694 4.678 1.00 94.69 68 TYR A O 1
ATOM 546 N N . PHE A 1 69 ? 1.103 -8.460 4.423 1.00 90.62 69 PHE A N 1
ATOM 547 C CA . PHE A 1 69 ? 1.712 -8.174 5.709 1.00 90.62 69 PHE A CA 1
ATOM 548 C C . PHE A 1 69 ? 0.645 -7.593 6.635 1.00 90.62 69 PHE A C 1
ATOM 550 O O . PHE A 1 69 ? 0.025 -6.583 6.302 1.00 90.62 69 PHE A O 1
ATOM 557 N N . LEU A 1 70 ? 0.415 -8.250 7.769 1.00 90.94 70 LEU A N 1
ATOM 558 C CA . LEU A 1 70 ? -0.556 -7.816 8.765 1.00 90.94 70 LEU A CA 1
ATOM 559 C C . LEU A 1 70 ? 0.195 -7.152 9.927 1.00 90.94 70 LEU A C 1
ATOM 561 O O . LEU A 1 70 ? 1.090 -7.791 10.485 1.00 90.94 70 LEU A O 1
ATOM 565 N N . PRO A 1 71 ? -0.127 -5.892 10.272 1.00 84.38 71 PRO A N 1
ATOM 566 C CA . PRO A 1 71 ? 0.495 -5.211 11.400 1.00 84.38 71 PRO A CA 1
ATOM 567 C C . PRO A 1 71 ? 0.101 -5.871 12.732 1.00 84.38 71 PRO A C 1
ATOM 569 O O . PRO A 1 71 ? -0.890 -6.605 12.809 1.00 84.38 71 PRO A O 1
ATOM 572 N N . GLY A 1 72 ? 0.890 -5.615 13.777 1.00 84.88 72 GLY A N 1
ATOM 573 C CA . GLY A 1 72 ? 0.585 -6.059 15.132 1.00 84.88 72 GLY A CA 1
ATOM 574 C C . GLY A 1 72 ? -0.664 -5.385 15.705 1.00 84.88 72 GLY A C 1
ATOM 575 O O . GLY A 1 72 ? -1.229 -4.453 15.133 1.00 84.88 72 GLY A O 1
ATOM 576 N N . TYR A 1 73 ? -1.109 -5.869 16.863 1.00 82.75 73 TYR A N 1
ATOM 577 C CA . TYR A 1 73 ? -2.195 -5.231 17.604 1.00 82.75 73 TYR A CA 1
ATOM 578 C C . TYR A 1 73 ? -1.809 -3.784 17.964 1.00 82.75 73 TYR A C 1
ATOM 580 O O . TYR A 1 73 ? -0.697 -3.555 18.426 1.00 82.75 73 TYR A O 1
ATOM 588 N N . GLU A 1 74 ? -2.716 -2.830 17.724 1.00 80.88 74 GLU A N 1
ATOM 589 C CA . GLU A 1 74 ? -2.532 -1.370 17.896 1.00 80.88 74 GLU A CA 1
ATOM 590 C C . GLU A 1 74 ? -1.492 -0.693 16.982 1.00 80.88 74 GLU A C 1
ATOM 592 O O . GLU A 1 74 ? -1.3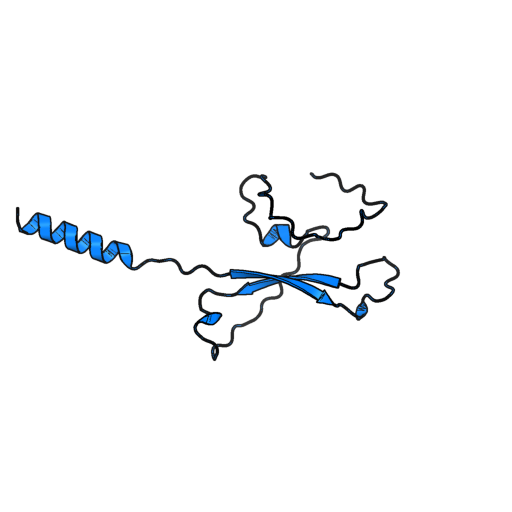75 0.537 16.987 1.00 80.88 74 GLU A O 1
ATOM 597 N N . ASP A 1 75 ? -0.801 -1.440 16.120 1.00 80.19 75 ASP A N 1
ATOM 598 C CA . ASP A 1 75 ? 0.115 -0.841 15.159 1.00 80.19 75 ASP A CA 1
ATOM 599 C C . ASP A 1 75 ? -0.625 -0.053 14.078 1.00 80.19 75 ASP A C 1
ATOM 601 O O . ASP A 1 75 ? -1.668 -0.443 13.548 1.00 80.19 75 ASP A O 1
ATOM 605 N N . THR A 1 76 ? 0.001 1.042 13.659 1.00 78.31 76 THR A N 1
ATOM 606 C CA . THR A 1 76 ? -0.428 1.783 12.472 1.00 78.31 76 THR A CA 1
ATOM 607 C C . THR A 1 76 ? 0.416 1.379 11.272 1.00 78.31 76 THR A C 1
ATOM 609 O O . THR A 1 76 ? 1.587 1.041 11.401 1.00 78.31 76 THR A O 1
ATOM 612 N N . ILE A 1 77 ? -0.130 1.499 10.063 1.00 78.38 77 ILE A N 1
ATOM 613 C CA . ILE A 1 77 ? 0.614 1.216 8.821 1.00 78.38 77 ILE A CA 1
ATOM 614 C C . ILE A 1 77 ? 1.896 2.052 8.719 1.00 78.38 77 ILE A C 1
ATOM 616 O O . ILE A 1 77 ? 2.913 1.578 8.213 1.00 78.38 77 ILE A O 1
ATOM 620 N N . ALA A 1 78 ? 1.868 3.275 9.263 1.00 74.50 78 ALA A N 1
ATOM 621 C CA . ALA A 1 78 ? 3.032 4.145 9.311 1.00 74.50 78 ALA A CA 1
ATOM 622 C C . ALA A 1 78 ? 4.242 3.454 9.952 1.00 74.50 78 ALA A C 1
ATOM 624 O O . ALA A 1 78 ? 5.336 3.677 9.434 1.00 74.50 78 ALA A O 1
ATOM 625 N N . ALA A 1 79 ? 4.023 2.594 10.966 1.00 76.19 79 ALA A N 1
ATOM 626 C CA . ALA A 1 79 ? 5.027 1.797 11.686 1.00 76.19 79 ALA A CA 1
ATOM 627 C 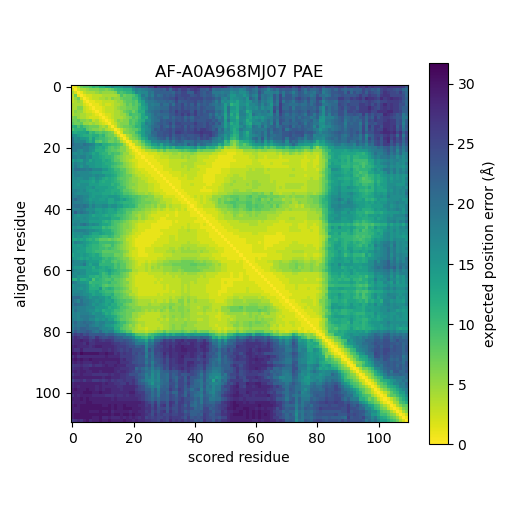C . ALA A 1 79 ? 5.951 0.986 10.760 1.00 76.19 79 ALA A C 1
ATOM 629 O O . ALA A 1 79 ? 7.120 0.772 11.067 1.00 76.19 79 ALA A O 1
ATOM 630 N N . TYR A 1 80 ? 5.440 0.584 9.597 1.00 76.38 80 TYR A N 1
ATOM 631 C CA . TYR A 1 80 ? 6.124 -0.325 8.676 1.00 76.38 80 TYR A CA 1
ATOM 632 C C . TYR A 1 80 ? 6.519 0.329 7.352 1.00 76.38 80 TYR A C 1
ATOM 634 O O . TYR A 1 80 ? 7.339 -0.206 6.610 1.00 76.38 80 TYR A O 1
ATOM 642 N N . THR A 1 81 ? 5.949 1.492 7.036 1.00 72.88 81 THR A N 1
ATOM 643 C CA . THR A 1 81 ? 6.192 2.186 5.762 1.00 72.88 81 THR A CA 1
ATOM 644 C C . THR A 1 81 ? 7.149 3.361 5.881 1.00 72.88 81 THR A C 1
ATOM 646 O O . THR A 1 81 ? 7.657 3.848 4.872 1.00 72.88 81 THR A O 1
ATOM 649 N N . LYS A 1 82 ? 7.374 3.863 7.096 1.00 64.94 82 LYS A N 1
ATOM 650 C CA . LYS A 1 82 ? 8.356 4.915 7.365 1.00 64.94 82 LYS A CA 1
ATOM 651 C C . LYS A 1 82 ? 9.585 4.268 7.980 1.00 64.94 82 LYS A C 1
ATOM 653 O O . LYS A 1 82 ? 9.452 3.407 8.835 1.00 64.94 82 LYS A O 1
ATOM 658 N N . GLY A 1 83 ? 10.780 4.665 7.551 1.00 51.34 83 GLY A N 1
ATOM 659 C CA . GLY A 1 83 ? 12.016 4.198 8.173 1.00 51.34 83 GLY A CA 1
ATOM 660 C C . GLY A 1 83 ? 12.069 4.637 9.636 1.00 51.34 83 GLY A C 1
ATOM 661 O O . GLY A 1 83 ? 12.442 5.773 9.919 1.00 51.34 83 GLY A O 1
ATOM 662 N N . TYR A 1 84 ? 11.688 3.760 10.562 1.00 44.09 84 TYR A N 1
ATOM 663 C CA . TYR A 1 84 ? 11.947 3.955 11.985 1.00 44.09 84 TYR A CA 1
ATOM 664 C C . TYR A 1 84 ? 13.435 3.724 12.218 1.00 44.09 84 TYR A C 1
ATOM 666 O O . TYR A 1 84 ? 13.885 2.598 12.398 1.00 44.09 84 TYR A O 1
ATOM 674 N N . ILE A 1 85 ? 14.209 4.806 12.201 1.00 35.59 85 ILE A N 1
ATOM 675 C CA . ILE A 1 85 ? 15.552 4.826 12.773 1.00 35.59 85 ILE A CA 1
ATOM 676 C C . ILE A 1 85 ? 15.475 5.765 13.981 1.00 35.59 85 ILE A C 1
ATOM 678 O O . ILE A 1 85 ? 15.242 6.961 13.827 1.00 35.59 85 ILE A O 1
ATOM 682 N N . ASN A 1 86 ? 15.635 5.218 15.187 1.00 32.59 86 ASN A N 1
ATOM 683 C CA . ASN A 1 86 ? 15.844 5.966 16.435 1.00 32.59 86 ASN A CA 1
ATOM 684 C C . ASN A 1 86 ? 14.750 6.982 16.844 1.00 32.59 86 ASN A C 1
ATOM 686 O O . ASN A 1 86 ? 15.072 8.066 17.319 1.00 32.59 86 ASN A O 1
ATOM 690 N N . GLY A 1 87 ? 13.461 6.653 16.704 1.00 37.00 87 GLY A N 1
ATOM 691 C CA . GLY A 1 87 ? 12.394 7.346 17.450 1.00 37.00 87 GLY A CA 1
ATOM 692 C C . GLY A 1 87 ? 12.013 8.769 17.007 1.00 37.00 87 GLY A C 1
ATOM 693 O O . GLY A 1 87 ? 11.233 9.420 17.698 1.00 37.00 87 GLY A O 1
ATOM 694 N N . TYR A 1 88 ? 12.488 9.268 15.861 1.00 34.22 88 TYR A N 1
ATOM 695 C CA . TYR A 1 88 ? 12.089 10.591 15.359 1.00 34.22 88 TYR A CA 1
ATOM 696 C C . TYR A 1 88 ? 11.047 10.502 14.234 1.00 34.22 88 TYR A C 1
ATOM 698 O O . TYR A 1 88 ? 11.332 10.067 13.118 1.00 34.22 88 TYR A O 1
ATOM 706 N N . PHE A 1 89 ? 9.828 10.976 14.517 1.00 44.62 89 PHE A N 1
ATOM 707 C CA . PHE A 1 89 ? 8.762 11.159 13.530 1.00 44.62 89 PHE A CA 1
ATOM 708 C C . PHE A 1 89 ? 9.130 12.292 12.563 1.00 44.62 89 PHE A C 1
ATOM 710 O O . PHE A 1 89 ? 9.053 13.475 12.899 1.00 44.62 89 PHE A O 1
ATOM 717 N N . SER A 1 90 ? 9.495 11.949 11.329 1.00 35.69 90 SER A N 1
ATOM 718 C CA . SER A 1 90 ? 9.502 12.918 10.234 1.00 35.69 90 SER A CA 1
ATOM 719 C C . SER A 1 90 ? 8.048 13.239 9.877 1.00 35.69 90 SER A C 1
ATOM 721 O O . SER A 1 90 ? 7.276 12.358 9.479 1.00 35.69 90 SER A O 1
ATOM 723 N N . LYS A 1 91 ? 7.660 14.509 10.075 1.00 36.38 91 LYS A N 1
ATOM 724 C CA . LYS A 1 91 ? 6.359 15.050 9.663 1.00 36.38 91 LYS A CA 1
ATOM 725 C C . LYS A 1 91 ? 6.123 14.672 8.205 1.00 36.38 91 LYS A C 1
ATOM 727 O O . LYS A 1 91 ? 6.740 15.232 7.306 1.00 36.38 91 LYS A O 1
ATOM 732 N N . ILE A 1 92 ? 5.206 13.737 7.976 1.00 46.41 92 ILE A N 1
ATOM 733 C CA . ILE A 1 92 ? 4.542 13.688 6.681 1.00 46.41 92 ILE A CA 1
ATOM 734 C C . ILE A 1 92 ? 3.835 15.024 6.526 1.00 46.41 92 ILE A C 1
ATOM 736 O O . ILE A 1 92 ? 3.165 15.475 7.457 1.00 46.41 92 ILE A O 1
ATOM 740 N N . ASN A 1 93 ? 4.017 15.663 5.377 1.00 33.97 93 ASN A N 1
ATOM 741 C CA . ASN A 1 93 ? 3.096 16.693 4.932 1.00 33.97 93 ASN A CA 1
ATOM 742 C C . ASN A 1 93 ? 1.696 16.080 4.983 1.00 33.97 93 ASN A C 1
ATOM 744 O O . ASN A 1 93 ? 1.384 15.207 4.184 1.00 33.97 93 ASN A O 1
ATOM 748 N N . GLU A 1 94 ? 0.957 16.454 6.025 1.00 43.78 94 GLU A N 1
ATOM 749 C CA . GLU A 1 94 ? -0.492 16.446 6.190 1.00 43.78 94 GLU A CA 1
ATOM 750 C C . GLU A 1 94 ? -1.269 15.520 5.239 1.00 43.78 94 GLU A C 1
ATOM 752 O O . GLU A 1 94 ? -2.172 15.949 4.524 1.00 43.78 94 GLU A O 1
ATOM 757 N N . PHE A 1 95 ? -0.988 14.214 5.265 1.00 41.66 95 PHE A N 1
ATOM 758 C CA . PHE A 1 95 ? -2.044 13.274 4.931 1.00 41.66 95 PHE A CA 1
ATOM 759 C C . PHE A 1 95 ? -3.029 13.439 6.079 1.00 41.66 95 PHE A C 1
ATOM 761 O O . PHE A 1 95 ? -2.722 13.051 7.210 1.00 41.66 95 PHE A O 1
ATOM 768 N N . LYS A 1 96 ? -4.146 14.133 5.830 1.00 37.97 96 LYS A N 1
ATOM 769 C CA . LYS A 1 96 ? -5.233 14.264 6.799 1.00 37.97 96 LYS A CA 1
ATOM 770 C C . LYS A 1 96 ? -5.808 12.875 7.025 1.00 37.97 96 LYS A C 1
ATOM 772 O O . LYS A 1 96 ? -6.815 12.492 6.437 1.00 37.97 96 LYS A O 1
ATOM 777 N N . TYR A 1 97 ? -5.143 12.113 7.885 1.00 39.97 97 TYR A N 1
ATOM 778 C CA . TYR A 1 97 ? -5.778 11.050 8.620 1.00 39.97 97 TYR A CA 1
ATOM 779 C C . TYR A 1 97 ? -6.890 11.748 9.394 1.00 39.97 97 TYR A C 1
ATOM 781 O O . TYR A 1 97 ? -6.649 12.408 10.404 1.00 39.97 97 TYR A O 1
ATOM 789 N N . ASN A 1 98 ? -8.110 11.689 8.862 1.00 37.69 98 ASN A N 1
ATOM 790 C CA . ASN A 1 98 ? -9.315 12.069 9.580 1.00 37.69 98 ASN A CA 1
ATOM 791 C C . ASN A 1 98 ? -9.570 11.024 10.677 1.00 37.69 98 ASN A C 1
ATOM 793 O O . ASN A 1 98 ? -10.655 10.451 10.761 1.00 37.69 98 ASN A O 1
ATOM 797 N N . SER A 1 99 ? -8.584 10.783 11.547 1.00 44.41 99 SER A N 1
ATOM 798 C CA . SER A 1 99 ? -8.878 10.349 12.898 1.00 44.41 99 SER A CA 1
ATOM 799 C C . SER A 1 99 ? -9.715 11.452 13.505 1.00 44.41 99 SER A C 1
ATOM 801 O O . SER A 1 99 ? -9.202 12.456 14.002 1.00 44.41 99 SER A O 1
ATOM 803 N N . ARG A 1 100 ? -11.033 11.255 13.503 1.00 35.38 100 ARG A N 1
ATOM 804 C CA . ARG A 1 100 ? -11.798 11.730 14.648 1.00 35.38 100 ARG A CA 1
ATOM 805 C C . ARG A 1 100 ? -11.033 11.234 15.879 1.00 35.38 100 ARG A C 1
ATOM 807 O O . ARG A 1 100 ? -10.647 10.062 15.873 1.00 35.38 100 ARG A O 1
ATOM 814 N N . PRO A 1 101 ? -10.753 12.082 16.882 1.00 34.41 101 PRO A N 1
ATOM 815 C CA . PRO A 1 101 ? -10.211 11.580 18.132 1.00 34.41 101 PRO A CA 1
ATOM 816 C C . PRO A 1 101 ? -11.137 10.448 18.566 1.00 34.41 101 PRO A C 1
ATOM 818 O O . PRO A 1 101 ? -12.345 10.667 18.706 1.00 34.41 101 PRO A O 1
ATOM 821 N N . VAL A 1 102 ? -10.605 9.228 18.665 1.00 42.59 102 VAL A N 1
ATOM 822 C CA . VAL A 1 102 ? -11.356 8.109 19.226 1.00 42.59 102 VAL A CA 1
ATOM 823 C C . VAL A 1 102 ? -11.639 8.543 20.654 1.00 42.59 102 VAL A C 1
ATOM 825 O O . VAL A 1 102 ? -10.744 8.619 21.495 1.00 42.59 102 VAL A O 1
ATOM 828 N N . LYS A 1 103 ? -12.872 8.989 20.896 1.00 31.02 103 LYS A N 1
ATOM 829 C CA . LYS A 1 103 ? -13.292 9.536 22.180 1.00 31.02 103 LYS A CA 1
ATOM 830 C C . LYS A 1 103 ? -13.284 8.372 23.171 1.00 31.02 103 LYS A C 1
ATOM 832 O O . LYS A 1 103 ? -14.261 7.640 23.257 1.00 31.02 10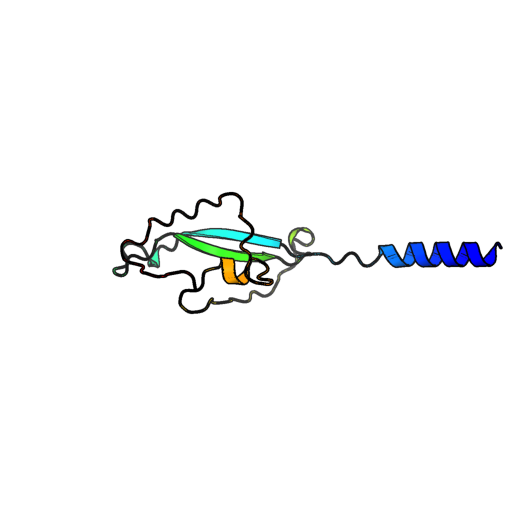3 LYS A O 1
ATOM 837 N N . GLY A 1 104 ? -12.152 8.179 23.846 1.00 36.47 104 GLY A N 1
ATOM 838 C CA . GLY A 1 104 ? -11.913 7.064 24.765 1.00 36.47 104 GLY A CA 1
ATOM 839 C C . GLY A 1 104 ? -10.579 6.330 24.592 1.00 36.47 104 GLY A C 1
ATOM 840 O O . GLY A 1 104 ? -10.265 5.493 25.431 1.00 36.47 104 GLY A O 1
ATOM 841 N N . SER A 1 105 ? -9.765 6.632 23.575 1.00 35.38 105 SER A N 1
ATOM 842 C CA . SER A 1 105 ? -8.449 6.002 23.436 1.00 35.38 105 SER A CA 1
ATOM 843 C C . SER A 1 105 ? -7.407 6.699 24.319 1.00 35.38 105 SER A C 1
ATOM 845 O O . SER A 1 105 ? -6.765 7.663 23.902 1.00 35.38 105 SER A O 1
ATOM 847 N N . ASN A 1 106 ? -7.229 6.203 25.542 1.00 31.92 106 ASN A N 1
ATOM 848 C CA . ASN A 1 106 ? -6.102 6.526 26.427 1.00 31.92 106 ASN A CA 1
ATOM 849 C C . ASN A 1 106 ? -4.790 5.877 25.932 1.00 31.92 106 ASN A C 1
ATOM 851 O O . ASN A 1 106 ? -4.039 5.300 26.713 1.00 31.92 106 ASN A O 1
ATOM 855 N N . TYR A 1 107 ? -4.497 5.955 24.635 1.00 39.88 107 TYR A N 1
ATOM 856 C CA . TYR A 1 107 ? -3.224 5.477 24.103 1.00 39.88 107 TYR A CA 1
ATOM 857 C C . TYR A 1 107 ? -2.243 6.639 24.100 1.00 39.88 107 TYR A C 1
ATOM 859 O O . TYR A 1 107 ? -2.111 7.397 23.138 1.00 39.88 107 TYR A O 1
ATOM 867 N N . GLY A 1 108 ? -1.621 6.816 25.266 1.00 28.30 108 GLY A N 1
ATOM 868 C CA . GLY A 1 108 ? -0.392 7.574 25.390 1.00 28.30 108 GLY A CA 1
ATOM 869 C C . GLY A 1 108 ? 0.670 6.939 24.502 1.00 28.30 108 GLY A C 1
ATOM 870 O O . GLY A 1 108 ? 0.820 5.723 24.467 1.00 28.30 108 GLY A O 1
ATOM 871 N N . TYR A 1 109 ? 1.380 7.786 23.770 1.00 35.81 109 TYR A N 1
ATOM 872 C CA . TYR A 1 109 ? 2.614 7.419 23.099 1.00 35.81 109 TYR A CA 1
ATOM 873 C C . TYR A 1 109 ? 3.573 6.835 24.146 1.00 35.81 109 TYR A C 1
ATOM 875 O O . TYR A 1 109 ? 3.970 7.548 25.071 1.00 35.81 109 TYR A O 1
ATOM 883 N N . CYS A 1 110 ? 3.897 5.550 24.024 1.00 36.97 110 CYS A N 1
ATOM 884 C CA . CYS A 1 110 ? 5.153 5.016 24.540 1.00 36.97 110 CYS A CA 1
ATOM 885 C C . CYS A 1 110 ? 6.225 5.181 23.463 1.00 36.97 110 CYS A C 1
ATOM 887 O O . CYS A 1 110 ? 5.907 4.929 22.278 1.00 36.97 110 CYS A O 1
#

Radius of gyration: 22.59 Å; Cα contacts (8 Å, |Δi|>4): 58; chains: 1; bounding box: 75×29×46 Å

pLDDT: mean 71.34, std 22.13, range [28.3, 97.69]